Protein AF-A0A4D4KKU4-F1 (afdb_monomer_lite)

Radius of gyration: 28.0 Å; chains: 1; bounding box: 38×42×88 Å

pLDDT: mean 82.18, std 15.83, range [41.84, 96.94]

Sequence (99 aa):
MTLLAWLEGGGAPEAAKALKVHPQTVRYRLRQIEKLFGPGLRDPRIRFELEMALRGRRLMAQMDRIRRHASRVGRRTRAGAPPGVRPLGIAREARVNGL

Organism: NCBI:txid68175

Secondary structure (DSSP, 8-state):
-HHHHHHHHSSHHHHHHHHTS-HHHHHHHHHHHHHHHGGGGG-HHHHHHHHHHHHHHHHHHHHHHHHHHHHHHHHHHHHTS-TT-PPPP----------

Foldseek 3Di:
DLLLQQLVQVHLVRSCVVVVHDSVVSVVVVVVVCVVCPCLCVPPVSSVVVNVVVVVVVVVVVVVVVVVVVVVVVVVVVVPPPPDCDPPDPDDDDPDDDD

Structure (mmCIF, N/CA/C/O backbone):
data_AF-A0A4D4KKU4-F1
#
_entry.id   AF-A0A4D4KKU4-F1
#
loop_
_atom_site.group_PDB
_atom_site.id
_atom_site.type_symbol
_atom_site.label_atom_id
_atom_site.label_alt_id
_atom_site.label_comp_id
_atom_site.label_asym_id
_atom_site.label_entity_id
_atom_site.label_seq_id
_atom_site.pdbx_PDB_ins_code
_atom_site.Cartn_x
_atom_site.Cartn_y
_atom_site.Cartn_z
_atom_site.occupancy
_atom_site.B_iso_or_equiv
_atom_site.auth_seq_id
_atom_site.auth_comp_id
_atom_site.auth_asym_id
_atom_site.auth_atom_id
_atom_site.pdbx_PDB_model_num
ATOM 1 N N . MET A 1 1 ? -0.184 5.029 -3.667 1.00 80.06 1 MET A N 1
ATOM 2 C CA . MET A 1 1 ? -1.189 4.546 -2.689 1.00 80.06 1 MET A CA 1
ATOM 3 C C . MET A 1 1 ? -0.459 3.959 -1.492 1.00 80.06 1 MET A C 1
ATOM 5 O O . MET A 1 1 ? 0.631 3.441 -1.694 1.00 80.06 1 MET A O 1
ATOM 9 N N . THR A 1 2 ? -1.021 4.041 -0.279 1.00 87.88 2 THR A N 1
ATOM 10 C CA . THR A 1 2 ? -0.316 3.621 0.949 1.00 87.88 2 THR A CA 1
ATOM 11 C C . THR A 1 2 ? 0.080 2.144 0.952 1.00 87.88 2 THR A C 1
ATOM 13 O O . THR A 1 2 ? 1.208 1.841 1.316 1.00 87.88 2 THR A O 1
ATOM 16 N N . LEU A 1 3 ? -0.798 1.251 0.481 1.00 89.19 3 LEU A N 1
ATOM 17 C CA . LEU A 1 3 ? -0.511 -0.185 0.414 1.00 89.19 3 LEU A CA 1
ATOM 18 C C . LEU A 1 3 ? 0.656 -0.507 -0.529 1.00 89.19 3 LEU A C 1
ATOM 20 O O . LEU A 1 3 ? 1.592 -1.178 -0.123 1.00 89.19 3 LEU A O 1
ATOM 24 N N . LEU A 1 4 ? 0.636 0.032 -1.753 1.00 90.75 4 LEU A N 1
ATOM 25 C CA . LEU A 1 4 ? 1.716 -0.186 -2.722 1.00 90.75 4 LEU A CA 1
ATOM 26 C C . LEU A 1 4 ? 3.067 0.309 -2.184 1.00 90.75 4 LEU A C 1
ATOM 28 O O . LEU A 1 4 ? 4.042 -0.420 -2.246 1.00 90.75 4 LEU A O 1
ATOM 32 N N . ALA A 1 5 ? 3.108 1.502 -1.582 1.00 90.75 5 ALA A N 1
ATOM 33 C CA . ALA A 1 5 ? 4.347 2.043 -1.016 1.00 90.75 5 ALA A CA 1
ATOM 34 C C . ALA A 1 5 ? 4.902 1.190 0.142 1.00 90.75 5 ALA A C 1
ATOM 36 O O . ALA A 1 5 ? 6.108 1.142 0.350 1.00 90.75 5 ALA A O 1
ATOM 37 N N . TRP A 1 6 ? 4.031 0.522 0.900 1.00 91.81 6 TRP A N 1
ATOM 38 C CA . TRP A 1 6 ? 4.436 -0.412 1.951 1.00 91.81 6 TRP A CA 1
ATOM 39 C C . TRP A 1 6 ? 4.908 -1.759 1.403 1.00 91.81 6 TRP A C 1
ATOM 41 O O . TRP A 1 6 ? 5.879 -2.306 1.922 1.00 91.81 6 TRP A O 1
ATOM 51 N N . LEU A 1 7 ? 4.264 -2.266 0.348 1.00 89.50 7 LEU A N 1
ATOM 52 C CA . LEU A 1 7 ? 4.704 -3.476 -0.349 1.00 89.50 7 LEU A CA 1
ATOM 53 C C . LEU A 1 7 ? 6.081 -3.268 -1.002 1.00 89.50 7 LEU A C 1
ATOM 55 O O . LEU A 1 7 ? 6.932 -4.138 -0.891 1.00 89.50 7 LEU A O 1
ATOM 59 N N . GLU A 1 8 ? 6.328 -2.085 -1.575 1.00 87.44 8 GLU A N 1
ATOM 60 C CA . GLU A 1 8 ? 7.598 -1.728 -2.226 1.00 87.44 8 GLU A CA 1
ATOM 61 C C . GLU A 1 8 ? 8.724 -1.379 -1.235 1.00 87.44 8 GLU A C 1
ATOM 63 O O . GLU A 1 8 ? 9.896 -1.576 -1.542 1.00 87.44 8 GLU A O 1
ATOM 68 N N . GLY A 1 9 ? 8.387 -0.813 -0.071 1.00 75.62 9 GLY A N 1
ATOM 69 C CA . GLY A 1 9 ? 9.352 -0.152 0.814 1.00 75.62 9 GLY A CA 1
ATOM 70 C C . GLY A 1 9 ? 9.916 -0.998 1.956 1.00 75.62 9 GLY A C 1
ATOM 71 O O . GLY A 1 9 ? 10.771 -0.511 2.679 1.00 75.62 9 GLY A O 1
ATOM 72 N N . GLY A 1 10 ? 9.450 -2.227 2.180 1.00 76.00 10 GLY A N 1
ATOM 73 C CA . GLY A 1 10 ? 9.952 -3.065 3.283 1.00 76.00 10 GLY A CA 1
ATOM 74 C C . GLY A 1 10 ? 9.424 -2.696 4.679 1.00 76.00 10 GLY A C 1
ATOM 75 O O . GLY A 1 10 ? 9.788 -3.340 5.661 1.00 76.00 10 GLY A O 1
ATOM 76 N N . GLY A 1 11 ? 8.517 -1.720 4.797 1.00 86.38 11 GLY A N 1
ATOM 77 C CA . GLY A 1 11 ? 7.977 -1.328 6.095 1.00 86.38 11 GLY A CA 1
ATOM 78 C C . GLY A 1 11 ? 7.163 -0.038 6.104 1.00 86.38 11 GLY A C 1
ATOM 79 O O . GLY A 1 11 ? 7.027 0.688 5.117 1.00 86.38 11 GLY A O 1
ATOM 80 N N . ALA A 1 12 ? 6.542 0.236 7.256 1.00 89.81 12 ALA A N 1
ATOM 81 C CA . ALA A 1 12 ? 5.781 1.465 7.473 1.00 89.81 12 ALA A CA 1
ATOM 82 C C . ALA A 1 12 ? 6.650 2.746 7.457 1.00 89.81 12 ALA A C 1
ATOM 84 O O . ALA A 1 12 ? 6.162 3.751 6.936 1.00 89.81 12 ALA A O 1
ATOM 85 N N . PRO A 1 13 ? 7.891 2.766 7.992 1.00 92.81 13 PRO A N 1
ATOM 86 C CA . PRO A 1 13 ? 8.772 3.937 7.907 1.00 92.81 13 PRO A CA 1
ATOM 87 C C . PRO A 1 13 ? 9.136 4.327 6.468 1.00 92.81 13 PRO A C 1
ATOM 89 O O . PRO A 1 13 ? 9.101 5.505 6.112 1.00 92.81 13 PRO A O 1
ATOM 92 N N . GLU A 1 14 ? 9.437 3.355 5.620 1.00 93.62 14 GLU A N 1
ATOM 93 C CA . GLU A 1 14 ? 9.858 3.560 4.234 1.00 93.62 14 GLU A CA 1
ATOM 94 C C . GLU A 1 14 ? 8.679 4.020 3.381 1.00 93.62 14 GLU A C 1
ATOM 96 O O . GLU A 1 14 ? 8.779 5.004 2.643 1.00 93.62 14 GLU A O 1
ATOM 101 N N . ALA A 1 15 ? 7.512 3.405 3.582 1.00 93.81 15 ALA A N 1
ATOM 102 C CA . ALA A 1 15 ? 6.268 3.882 2.998 1.00 93.81 15 ALA A CA 1
ATOM 103 C C . ALA A 1 15 ? 5.938 5.316 3.440 1.00 93.81 15 ALA A C 1
ATOM 105 O O . ALA A 1 15 ? 5.462 6.114 2.637 1.00 93.81 15 ALA A O 1
ATOM 106 N N . ALA A 1 16 ? 6.196 5.673 4.699 1.00 94.88 16 ALA A N 1
ATOM 107 C CA . ALA A 1 16 ? 5.953 7.020 5.210 1.00 94.88 16 ALA A CA 1
ATOM 108 C C . ALA A 1 16 ? 6.842 8.061 4.519 1.00 94.88 16 ALA A C 1
ATOM 110 O O . ALA A 1 16 ? 6.333 9.098 4.088 1.00 94.88 16 ALA A O 1
ATOM 111 N N . LYS A 1 17 ? 8.131 7.743 4.322 1.00 94.12 17 LYS A N 1
ATOM 112 C CA . LYS A 1 17 ? 9.065 8.561 3.532 1.00 94.12 17 LYS A CA 1
ATOM 113 C C . LYS A 1 17 ? 8.575 8.723 2.091 1.00 94.12 17 LYS A C 1
ATOM 115 O O . LYS A 1 17 ? 8.446 9.850 1.618 1.00 94.12 17 LYS A O 1
ATOM 120 N N . ALA A 1 18 ? 8.220 7.622 1.424 1.00 93.00 18 ALA A N 1
ATOM 121 C CA . ALA A 1 18 ? 7.737 7.640 0.041 1.00 93.00 18 ALA A CA 1
ATOM 122 C C . ALA A 1 18 ? 6.441 8.455 -0.134 1.00 93.00 18 ALA A C 1
ATOM 124 O O . ALA A 1 18 ? 6.232 9.104 -1.158 1.00 93.00 18 ALA A O 1
ATOM 125 N N . LEU A 1 19 ? 5.565 8.435 0.872 1.00 93.19 19 LEU A N 1
ATOM 126 C CA . LEU A 1 19 ? 4.275 9.126 0.853 1.00 93.19 19 LEU A CA 1
ATOM 127 C C . LEU A 1 19 ? 4.324 10.542 1.441 1.00 93.19 19 LEU A C 1
ATOM 129 O O . LEU A 1 19 ? 3.309 11.232 1.371 1.00 93.19 19 LEU A O 1
ATOM 133 N N . LYS A 1 20 ? 5.455 10.968 2.020 1.00 95.25 20 LYS A N 1
ATOM 134 C CA . LYS A 1 20 ? 5.613 12.241 2.745 1.00 95.25 20 LYS A CA 1
ATOM 135 C C . LYS A 1 20 ? 4.552 12.437 3.840 1.00 95.25 20 LYS A C 1
ATOM 137 O O . LYS A 1 20 ? 3.922 13.486 3.937 1.00 95.25 20 LYS A O 1
ATOM 142 N N . VAL A 1 21 ? 4.332 11.408 4.659 1.00 96.56 21 VAL A N 1
ATOM 143 C CA . VAL A 1 21 ? 3.406 11.446 5.807 1.00 96.56 21 VAL A CA 1
ATOM 144 C C . VAL A 1 21 ? 4.087 10.930 7.069 1.00 96.56 21 VAL A C 1
ATOM 146 O O . VAL A 1 21 ? 5.110 10.256 6.999 1.00 96.56 21 VAL A O 1
ATOM 149 N N . HIS A 1 22 ? 3.495 11.186 8.236 1.00 95.50 22 HIS A N 1
ATOM 150 C CA . HIS A 1 22 ? 3.993 10.624 9.489 1.00 95.50 22 HIS A CA 1
ATOM 151 C C . HIS A 1 22 ? 3.865 9.079 9.511 1.00 95.50 22 HIS A C 1
ATOM 153 O O . HIS A 1 22 ? 2.822 8.553 9.098 1.00 95.50 22 HIS A O 1
ATOM 159 N N . PRO A 1 23 ? 4.847 8.320 10.048 1.00 94.81 23 PRO A N 1
ATOM 160 C CA . PRO A 1 23 ? 4.787 6.854 10.116 1.00 94.81 23 PRO A CA 1
ATOM 161 C C . PRO A 1 23 ? 3.542 6.299 10.815 1.00 94.81 23 PRO A C 1
ATOM 163 O O . PRO A 1 23 ? 3.016 5.257 10.421 1.00 94.81 23 PRO A O 1
ATOM 166 N N . GLN A 1 24 ? 3.016 7.012 11.814 1.00 95.88 24 GLN A N 1
ATOM 167 C CA . GLN A 1 24 ? 1.786 6.609 12.505 1.00 95.88 24 GLN A CA 1
ATOM 168 C C . GLN A 1 24 ? 0.563 6.619 11.581 1.00 95.88 24 GLN A C 1
ATOM 170 O O . GLN A 1 24 ? -0.294 5.744 11.694 1.00 95.88 24 GLN A O 1
ATOM 175 N N . THR A 1 25 ? 0.506 7.547 10.623 1.00 96.19 25 THR A N 1
ATOM 176 C CA . THR A 1 25 ? -0.560 7.602 9.615 1.00 96.19 25 THR A CA 1
ATOM 177 C C . THR A 1 25 ? -0.506 6.382 8.700 1.00 96.19 25 THR A C 1
ATOM 179 O O . THR A 1 25 ? -1.547 5.818 8.364 1.00 96.19 25 THR A O 1
ATOM 182 N N . VAL A 1 26 ? 0.697 5.923 8.334 1.00 94.94 26 VAL A N 1
ATOM 183 C CA . VAL A 1 26 ? 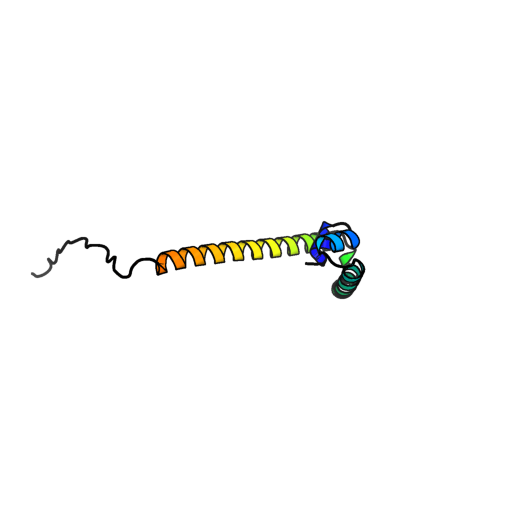0.868 4.680 7.566 1.00 94.94 26 VAL A CA 1
ATOM 184 C C . VAL A 1 26 ? 0.416 3.477 8.382 1.00 94.94 26 VAL A C 1
ATOM 186 O O . VAL A 1 26 ? -0.406 2.709 7.894 1.00 94.94 26 VAL A O 1
ATOM 189 N N . ARG A 1 27 ? 0.870 3.340 9.636 1.00 93.75 27 ARG A N 1
ATOM 190 C CA . ARG A 1 27 ? 0.446 2.239 10.523 1.00 93.75 27 ARG A CA 1
ATOM 191 C C . ARG A 1 27 ? -1.066 2.216 10.722 1.00 93.75 27 ARG A C 1
ATOM 193 O O . ARG A 1 27 ? -1.669 1.151 10.675 1.00 93.75 27 ARG A O 1
ATOM 200 N N . TYR A 1 28 ? -1.686 3.380 10.911 1.00 94.88 28 TYR A N 1
ATOM 201 C CA . TYR A 1 28 ? -3.137 3.490 11.021 1.00 94.88 28 TYR A CA 1
ATOM 202 C C . TYR A 1 28 ? -3.839 2.983 9.759 1.00 94.88 28 TYR A C 1
ATOM 204 O O . TYR A 1 28 ? -4.721 2.134 9.855 1.00 94.88 28 TYR A O 1
ATOM 212 N N . ARG A 1 29 ? -3.416 3.450 8.578 1.00 94.06 29 ARG A N 1
ATOM 213 C CA . ARG A 1 29 ? -3.981 3.001 7.298 1.00 94.06 29 ARG A CA 1
ATOM 214 C C . ARG A 1 29 ? -3.766 1.503 7.077 1.00 94.06 29 ARG A C 1
ATOM 216 O O . ARG A 1 29 ? -4.70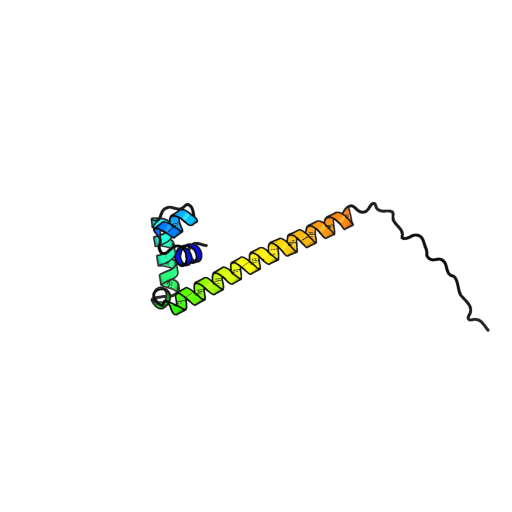0 0.837 6.653 1.00 94.06 29 ARG A O 1
ATOM 223 N N . LEU A 1 30 ? -2.590 0.969 7.409 1.00 90.88 30 LEU A N 1
ATOM 224 C CA . LEU A 1 30 ? -2.302 -0.464 7.307 1.00 90.88 30 LEU A CA 1
ATOM 225 C C . LEU A 1 30 ? -3.198 -1.292 8.221 1.00 90.88 30 LEU A C 1
ATOM 227 O O . LEU A 1 30 ? -3.764 -2.260 7.741 1.00 90.88 30 LEU A O 1
ATOM 231 N N . ARG A 1 31 ? -3.442 -0.869 9.468 1.00 90.75 31 ARG A N 1
ATOM 232 C CA . ARG A 1 31 ? -4.410 -1.551 10.345 1.00 90.75 31 ARG A CA 1
ATOM 233 C C . ARG A 1 31 ? -5.820 -1.584 9.756 1.00 90.75 31 ARG A C 1
ATOM 235 O O . ARG A 1 31 ? -6.527 -2.566 9.936 1.00 90.75 31 ARG A O 1
ATOM 242 N N . GLN A 1 32 ? -6.257 -0.528 9.063 1.00 91.94 32 GLN A N 1
ATOM 243 C CA . GLN A 1 32 ? -7.564 -0.549 8.387 1.00 91.94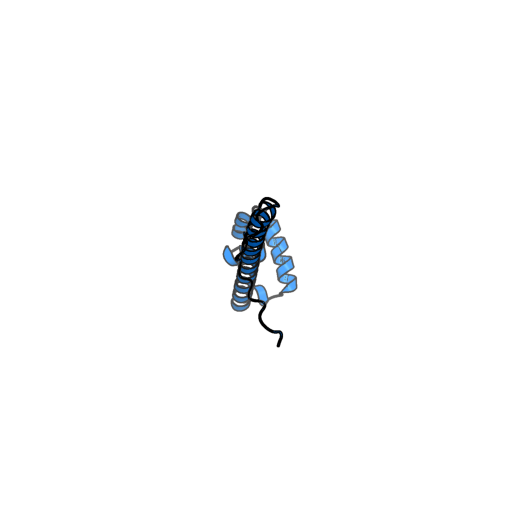 32 GLN A CA 1
ATOM 244 C C . GLN A 1 32 ? -7.573 -1.519 7.202 1.00 91.94 32 GLN A C 1
ATOM 246 O O . GLN A 1 32 ? -8.556 -2.216 6.992 1.00 91.94 32 GLN A O 1
ATOM 251 N N . ILE A 1 33 ? -6.472 -1.601 6.454 1.00 89.94 33 ILE A N 1
ATOM 252 C CA . ILE A 1 33 ? -6.319 -2.562 5.358 1.00 89.94 33 ILE A CA 1
ATOM 253 C C . ILE A 1 33 ? -6.269 -3.997 5.924 1.00 89.94 33 ILE A C 1
ATOM 255 O O . ILE A 1 33 ? -6.946 -4.876 5.408 1.00 89.94 33 ILE A O 1
ATOM 259 N N . GLU A 1 34 ? -5.569 -4.233 7.034 1.00 88.75 34 GLU A N 1
ATOM 260 C CA . GLU A 1 34 ? -5.534 -5.522 7.744 1.00 88.75 34 GLU A CA 1
ATOM 261 C C . GLU A 1 34 ? -6.912 -5.999 8.189 1.00 88.75 34 GLU A C 1
ATOM 263 O O . GLU A 1 34 ? -7.195 -7.187 8.108 1.00 88.75 34 GLU A O 1
ATOM 268 N N . LYS A 1 35 ? -7.813 -5.096 8.577 1.00 90.50 35 LYS A N 1
ATOM 269 C CA . LYS A 1 35 ? -9.203 -5.471 8.871 1.00 90.50 35 LYS A CA 1
ATOM 270 C C . LYS A 1 35 ? -9.966 -5.980 7.644 1.00 90.50 35 LYS A C 1
ATOM 272 O O . LYS A 1 35 ? -10.882 -6.773 7.809 1.00 90.50 35 LYS A O 1
ATOM 277 N N . LEU A 1 36 ? -9.607 -5.531 6.439 1.00 89.19 36 LEU A N 1
ATOM 278 C CA . LEU A 1 36 ? -10.278 -5.921 5.192 1.00 89.19 36 LEU A CA 1
ATOM 279 C C . LEU A 1 36 ? -9.762 -7.253 4.637 1.00 89.19 36 LEU A C 1
ATOM 281 O O . LEU A 1 36 ? -10.539 -8.027 4.094 1.00 89.19 36 LEU A O 1
ATOM 285 N N . PHE A 1 37 ? -8.460 -7.515 4.763 1.00 84.75 37 PHE A N 1
ATOM 286 C CA . PHE A 1 37 ? -7.823 -8.727 4.225 1.00 84.75 37 PHE A CA 1
ATOM 287 C C . PHE A 1 37 ? -7.515 -9.781 5.301 1.00 84.75 37 PHE A C 1
ATOM 289 O O . PHE A 1 37 ? -7.027 -10.869 4.991 1.00 84.75 37 PHE A O 1
ATOM 296 N N . GLY A 1 38 ? -7.767 -9.461 6.572 1.00 82.69 38 GLY A N 1
ATOM 297 C CA . GLY A 1 38 ? -7.496 -10.330 7.707 1.00 82.69 38 GLY A CA 1
ATOM 298 C C . GLY A 1 38 ? -6.027 -10.781 7.764 1.00 82.69 38 GLY A C 1
ATOM 299 O O . GLY A 1 38 ? -5.117 -10.004 7.450 1.00 82.69 38 GLY A O 1
ATOM 300 N N . PRO A 1 39 ? -5.757 -12.042 8.147 1.00 78.75 39 PRO A N 1
ATOM 301 C CA . PRO A 1 39 ? -4.395 -12.568 8.213 1.00 78.75 39 PRO A CA 1
ATOM 302 C C . PRO A 1 39 ? -3.707 -12.681 6.841 1.00 78.75 39 PRO A C 1
ATOM 304 O O . PRO A 1 39 ? -2.483 -12.797 6.800 1.00 78.75 39 PRO A O 1
ATOM 307 N N . GLY A 1 40 ? -4.443 -12.574 5.726 1.00 82.06 40 GLY A N 1
ATOM 308 C CA . GLY A 1 40 ? -3.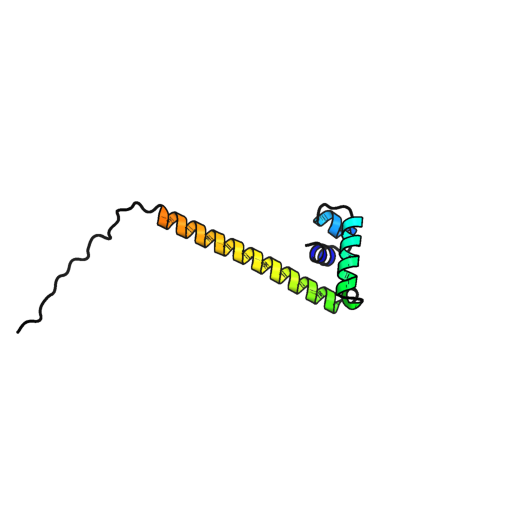906 -12.705 4.367 1.00 82.06 40 GLY A CA 1
ATOM 309 C C . GLY A 1 40 ? -2.805 -11.695 4.023 1.00 82.06 40 GLY A C 1
ATOM 310 O O . GLY A 1 40 ? -1.911 -12.007 3.252 1.00 82.06 40 GLY A O 1
ATOM 311 N N . LEU A 1 41 ? -2.762 -10.517 4.656 1.00 85.44 41 LEU A N 1
ATOM 312 C CA . LEU A 1 41 ? -1.657 -9.556 4.463 1.00 85.44 41 LEU A CA 1
ATOM 313 C C . LEU A 1 41 ? -0.304 -10.018 5.010 1.00 85.44 41 LEU A C 1
ATOM 315 O O . LEU A 1 41 ? 0.720 -9.400 4.705 1.00 85.44 41 LEU A O 1
ATOM 319 N N . ARG A 1 42 ? -0.285 -11.072 5.830 1.00 83.12 42 ARG A N 1
ATOM 320 C CA . ARG A 1 42 ? 0.950 -11.713 6.295 1.00 83.12 42 ARG A CA 1
ATOM 321 C C . ARG A 1 42 ? 1.411 -12.813 5.343 1.00 83.12 42 ARG A C 1
ATOM 323 O O . ARG A 1 42 ? 2.582 -13.172 5.394 1.00 83.12 42 ARG A O 1
ATOM 330 N N . ASP A 1 43 ? 0.534 -13.301 4.466 1.00 89.62 43 ASP A N 1
ATOM 331 C CA . ASP A 1 43 ? 0.874 -14.314 3.473 1.00 89.62 43 ASP A CA 1
ATOM 332 C C . ASP A 1 43 ? 1.712 -13.685 2.340 1.00 89.62 43 ASP A C 1
ATOM 334 O O . ASP A 1 43 ? 1.250 -12.762 1.655 1.00 89.62 43 ASP A O 1
ATOM 338 N N . PRO A 1 44 ? 2.950 -14.157 2.104 1.00 89.12 44 PRO A N 1
ATOM 339 C CA . PRO A 1 44 ? 3.796 -13.641 1.034 1.00 89.12 44 PRO A CA 1
ATOM 340 C C . PRO A 1 44 ? 3.198 -13.814 -0.372 1.00 89.12 44 PRO A C 1
ATOM 342 O O . PRO A 1 44 ? 3.578 -13.068 -1.274 1.00 89.12 44 PRO A O 1
ATOM 345 N N . ARG A 1 45 ? 2.298 -14.778 -0.602 1.00 92.12 45 ARG A N 1
ATOM 346 C CA . ARG A 1 45 ? 1.626 -14.988 -1.901 1.00 92.12 45 ARG A CA 1
ATOM 347 C C . ARG A 1 45 ? 0.599 -13.890 -2.137 1.00 92.12 45 ARG A C 1
ATOM 349 O O . ARG A 1 45 ? 0.702 -13.168 -3.123 1.00 92.12 45 ARG A O 1
ATOM 356 N N . ILE A 1 46 ? -0.282 -13.662 -1.166 1.00 90.50 46 ILE A N 1
ATOM 357 C CA . ILE A 1 46 ? -1.277 -12.582 -1.216 1.00 90.50 46 ILE A CA 1
ATOM 358 C C . ILE A 1 46 ? -0.604 -11.211 -1.348 1.00 90.50 46 ILE A C 1
ATOM 360 O O . ILE A 1 46 ? -1.037 -10.373 -2.137 1.00 90.50 46 ILE A O 1
ATOM 364 N N . ARG A 1 47 ? 0.492 -10.965 -0.618 1.00 90.50 47 ARG A N 1
ATOM 365 C CA . ARG A 1 47 ? 1.254 -9.710 -0.747 1.00 90.50 47 ARG A CA 1
ATOM 366 C C . ARG A 1 47 ? 1.773 -9.491 -2.166 1.00 90.50 47 ARG A C 1
ATOM 368 O O . ARG A 1 47 ? 1.657 -8.378 -2.675 1.00 90.50 47 ARG A O 1
ATOM 375 N N . PHE A 1 48 ? 2.313 -10.537 -2.788 1.00 91.50 48 PHE A N 1
ATOM 376 C CA . PHE A 1 48 ? 2.808 -10.478 -4.159 1.00 91.50 48 PHE A CA 1
ATOM 377 C C . PHE A 1 48 ? 1.676 -10.208 -5.162 1.00 91.50 48 PHE A C 1
ATOM 379 O O . PHE A 1 48 ? 1.792 -9.313 -6.000 1.00 91.50 48 PHE A O 1
ATOM 386 N N . GLU A 1 49 ? 0.552 -10.916 -5.039 1.00 93.88 49 GLU A N 1
ATOM 387 C CA . GLU A 1 49 ? -0.626 -10.709 -5.891 1.00 93.88 49 GLU A CA 1
ATOM 388 C C . GLU A 1 49 ? -1.165 -9.276 -5.783 1.00 93.88 49 GLU A C 1
ATOM 390 O O . GLU A 1 49 ? -1.424 -8.621 -6.798 1.00 93.88 49 GLU A O 1
ATOM 395 N N . LEU A 1 50 ? -1.263 -8.747 -4.560 1.00 92.44 50 LEU A N 1
ATOM 396 C CA . LEU A 1 50 ? -1.681 -7.367 -4.309 1.00 92.44 50 LEU A CA 1
ATOM 397 C C . LEU A 1 50 ? -0.706 -6.354 -4.915 1.00 92.44 50 LEU A C 1
ATOM 399 O O . LEU A 1 50 ? -1.140 -5.364 -5.511 1.00 92.44 50 LEU A O 1
ATOM 403 N N . GLU A 1 51 ? 0.601 -6.579 -4.783 1.00 93.25 51 GLU A N 1
ATOM 404 C CA . GLU A 1 51 ? 1.618 -5.704 -5.367 1.00 93.25 51 GLU A CA 1
ATOM 405 C C . GLU A 1 51 ? 1.490 -5.659 -6.894 1.00 93.25 51 GLU A C 1
ATOM 407 O O . GLU A 1 51 ? 1.421 -4.575 -7.484 1.00 93.25 51 GLU A O 1
ATOM 412 N N . MET A 1 52 ? 1.370 -6.827 -7.527 1.00 95.69 52 MET A N 1
ATOM 413 C CA . MET A 1 52 ? 1.205 -6.966 -8.972 1.00 95.69 52 MET A CA 1
ATOM 414 C C . MET A 1 52 ? -0.080 -6.286 -9.468 1.00 95.69 52 MET A C 1
ATOM 416 O O . MET A 1 52 ? -0.029 -5.486 -10.408 1.00 95.69 52 MET A O 1
ATOM 420 N N . ALA A 1 53 ? -1.214 -6.510 -8.798 1.00 95.56 53 ALA A N 1
ATOM 421 C CA . ALA A 1 53 ? -2.487 -5.876 -9.144 1.00 95.56 53 ALA A CA 1
ATOM 422 C C . ALA A 1 53 ? -2.419 -4.341 -9.037 1.00 95.56 53 ALA A C 1
ATOM 424 O O . ALA A 1 53 ? -2.897 -3.613 -9.916 1.00 95.56 53 ALA A O 1
ATOM 425 N N . LEU A 1 54 ? -1.785 -3.818 -7.982 1.00 94.94 54 LEU A N 1
ATOM 426 C CA . LEU A 1 54 ? -1.636 -2.376 -7.772 1.00 94.94 54 LEU A CA 1
ATOM 427 C C . LEU A 1 54 ? -0.688 -1.732 -8.791 1.00 94.94 54 LEU A C 1
ATOM 429 O O . LEU A 1 54 ? -0.972 -0.625 -9.268 1.00 94.94 54 LEU A O 1
ATOM 433 N N . ARG A 1 55 ? 0.405 -2.411 -9.158 1.00 95.44 55 ARG A N 1
ATOM 434 C CA . ARG A 1 55 ? 1.313 -1.966 -10.227 1.00 95.44 55 ARG A CA 1
ATOM 435 C C . ARG A 1 55 ? 0.618 -1.954 -11.583 1.00 95.44 55 ARG A C 1
ATOM 437 O O . ARG A 1 55 ? 0.672 -0.932 -12.269 1.00 95.44 55 ARG A O 1
ATOM 444 N N . GLY A 1 56 ? -0.113 -3.016 -11.922 1.00 96.94 56 GLY A N 1
ATOM 445 C CA . GLY A 1 56 ? -0.913 -3.089 -13.146 1.00 96.94 56 GLY A CA 1
ATOM 446 C C . GLY A 1 56 ? -1.927 -1.946 -13.231 1.00 96.94 56 GLY A C 1
ATOM 447 O O . GLY A 1 56 ? -1.966 -1.211 -14.219 1.00 96.94 56 GLY A O 1
ATOM 448 N N . ARG A 1 57 ? -2.678 -1.697 -12.150 1.00 96.06 57 ARG A N 1
ATOM 449 C CA . ARG A 1 57 ? -3.626 -0.572 -12.078 1.00 96.06 57 ARG A CA 1
ATOM 450 C C . ARG A 1 57 ? -2.951 0.787 -12.272 1.00 96.06 57 ARG A C 1
ATOM 452 O O . ARG A 1 57 ? -3.515 1.662 -12.932 1.00 96.06 57 ARG A O 1
ATOM 459 N N . ARG A 1 58 ? -1.755 0.988 -11.708 1.00 94.19 58 ARG A N 1
ATOM 460 C CA . ARG A 1 58 ? -0.982 2.226 -11.891 1.00 94.19 58 ARG A CA 1
ATOM 461 C C . ARG A 1 58 ? -0.551 2.404 -13.346 1.00 94.19 58 ARG A C 1
ATOM 463 O O . ARG A 1 58 ? -0.723 3.503 -13.873 1.00 94.19 58 ARG A O 1
ATOM 470 N N . LEU A 1 59 ? -0.049 1.343 -13.976 1.00 96.25 59 LEU A N 1
ATOM 471 C CA . LEU A 1 59 ? 0.389 1.358 -15.370 1.00 96.25 59 LEU A CA 1
ATOM 472 C C . LEU A 1 59 ? -0.776 1.670 -16.317 1.00 96.25 59 LEU A C 1
ATOM 474 O O . LEU A 1 59 ? -0.669 2.581 -17.137 1.00 96.25 59 LEU A O 1
ATOM 478 N N . MET A 1 60 ? -1.924 1.011 -16.135 1.00 96.38 60 MET A N 1
ATOM 479 C CA . MET A 1 60 ? -3.138 1.294 -16.913 1.00 96.38 60 MET A CA 1
ATOM 480 C C . MET A 1 60 ? -3.560 2.766 -16.781 1.00 96.38 60 MET A C 1
ATOM 482 O O . MET A 1 60 ? -3.747 3.460 -17.779 1.00 96.38 60 MET A O 1
ATOM 486 N N . ALA A 1 61 ? -3.584 3.305 -15.557 1.00 94.31 61 ALA A N 1
ATOM 487 C CA . ALA A 1 61 ? -3.921 4.711 -15.323 1.00 94.31 61 ALA A CA 1
ATOM 488 C C . ALA A 1 61 ? -2.903 5.709 -15.921 1.00 94.31 61 ALA A C 1
ATOM 490 O O . ALA A 1 61 ? -3.246 6.873 -16.173 1.00 94.31 61 ALA A O 1
ATOM 491 N N . GLN A 1 62 ? -1.644 5.299 -16.109 1.00 94.88 62 GLN A N 1
ATOM 492 C CA . GLN A 1 62 ? -0.627 6.083 -16.817 1.00 94.88 62 GLN A CA 1
ATOM 493 C C . GLN A 1 62 ? -0.860 6.038 -18.331 1.00 94.88 62 GLN A C 1
ATOM 495 O O . GLN A 1 62 ? -0.900 7.093 -18.966 1.00 94.88 62 GLN A O 1
ATOM 500 N N . MET A 1 63 ? -1.101 4.853 -18.894 1.00 95.81 63 MET A N 1
ATOM 501 C CA . MET A 1 63 ? -1.413 4.675 -20.317 1.00 95.81 63 MET A CA 1
ATOM 502 C C . MET A 1 63 ? -2.655 5.471 -20.728 1.00 95.81 63 MET A C 1
ATOM 504 O O . MET A 1 63 ? -2.634 6.169 -21.741 1.00 95.81 63 MET A O 1
ATOM 508 N N . ASP A 1 64 ? -3.704 5.470 -19.908 1.00 95.44 64 ASP A N 1
ATOM 509 C CA . ASP A 1 64 ? -4.920 6.248 -20.168 1.00 95.44 64 ASP A CA 1
ATOM 510 C C . ASP A 1 64 ? -4.680 7.759 -20.143 1.00 95.44 64 ASP A C 1
ATOM 512 O O . ASP A 1 64 ? -5.358 8.522 -20.835 1.00 95.44 64 ASP A O 1
ATOM 516 N N . ARG A 1 65 ? -3.720 8.238 -19.344 1.00 93.75 65 ARG A N 1
ATOM 517 C CA . ARG A 1 65 ? -3.312 9.649 -19.381 1.00 93.75 65 ARG A CA 1
ATOM 518 C C . ARG A 1 65 ? -2.581 9.982 -20.675 1.00 93.75 65 ARG A C 1
ATOM 520 O O . ARG A 1 65 ? -2.907 10.999 -21.283 1.00 93.75 65 ARG A O 1
ATOM 527 N N . ILE A 1 66 ? -1.662 9.121 -21.107 1.00 93.69 66 ILE A N 1
ATOM 528 C CA . ILE A 1 66 ? -0.913 9.292 -22.361 1.00 93.69 66 ILE A CA 1
ATOM 529 C C . ILE A 1 66 ? -1.878 9.309 -23.550 1.00 93.69 66 ILE A C 1
ATOM 531 O O . ILE A 1 66 ? -1.873 10.257 -24.334 1.00 93.69 66 ILE A O 1
ATOM 535 N N . ARG A 1 67 ? -2.777 8.321 -23.632 1.00 92.69 67 ARG A N 1
ATOM 536 C CA . ARG A 1 67 ? -3.808 8.233 -24.678 1.00 92.69 67 ARG A CA 1
ATOM 537 C C . ARG A 1 67 ? -4.677 9.488 -24.720 1.00 92.69 67 ARG A C 1
ATOM 539 O O . ARG A 1 67 ? -4.824 10.098 -25.776 1.00 92.69 67 ARG A O 1
ATOM 546 N N . ARG A 1 68 ? -5.185 9.940 -23.566 1.00 92.44 68 ARG A N 1
ATOM 547 C CA . ARG A 1 68 ? -5.982 11.178 -23.475 1.00 92.44 68 ARG A CA 1
ATOM 548 C C . ARG A 1 68 ? -5.201 12.422 -23.894 1.00 92.44 68 ARG A C 1
ATOM 550 O O . ARG A 1 68 ? -5.792 13.330 -24.477 1.00 92.44 68 ARG A O 1
ATOM 557 N N . HIS A 1 69 ? -3.906 12.487 -23.593 1.00 89.75 69 HIS A N 1
ATOM 558 C CA . HIS A 1 69 ? -3.060 13.597 -24.018 1.00 89.75 69 HIS A CA 1
ATOM 559 C C . HIS A 1 69 ? -2.885 13.606 -25.543 1.00 89.75 69 HIS A C 1
ATOM 561 O O . HIS A 1 69 ? -3.151 14.629 -26.172 1.00 89.75 69 HIS A O 1
ATOM 567 N N . ALA A 1 70 ? -2.571 12.458 -26.150 1.00 87.31 70 ALA A N 1
ATOM 568 C CA . ALA A 1 70 ? -2.453 12.321 -27.603 1.00 87.31 70 ALA A CA 1
ATOM 569 C C . ALA A 1 70 ? -3.760 12.685 -28.336 1.00 87.31 70 ALA A C 1
ATOM 571 O O . ALA A 1 70 ? -3.738 13.466 -29.289 1.00 87.31 70 ALA A O 1
ATOM 572 N N . SER A 1 71 ? -4.918 12.224 -27.847 1.00 86.50 71 SER A N 1
ATOM 573 C CA . SER A 1 71 ? -6.222 12.602 -28.413 1.00 86.50 71 SER A CA 1
ATOM 574 C C . SER A 1 71 ? -6.510 14.104 -28.316 1.00 86.50 71 SER A C 1
ATOM 576 O O . SER A 1 71 ? -7.129 14.676 -29.213 1.00 86.50 71 SER A O 1
ATOM 578 N N . ARG A 1 72 ? -6.068 14.767 -27.239 1.00 80.75 72 ARG A N 1
ATOM 579 C CA . ARG A 1 72 ? -6.222 16.221 -27.071 1.00 80.75 72 ARG A CA 1
ATOM 580 C C . ARG A 1 72 ? -5.335 17.008 -28.030 1.00 80.75 72 ARG A C 1
ATOM 582 O O . ARG A 1 72 ? -5.820 17.968 -28.623 1.00 80.75 72 ARG A O 1
ATOM 589 N N . VAL A 1 73 ? -4.079 16.594 -28.200 1.00 79.88 73 VAL A N 1
ATOM 590 C CA . VAL A 1 73 ? -3.141 17.221 -29.145 1.00 79.88 73 VAL A CA 1
ATOM 591 C C . VAL A 1 73 ? -3.679 17.108 -30.574 1.00 79.88 73 VAL A C 1
ATOM 593 O O . VAL A 1 73 ? -3.798 18.127 -31.248 1.00 79.88 73 VAL A O 1
ATOM 596 N N . GLY A 1 74 ? -4.130 15.916 -30.986 1.00 78.19 74 GLY A N 1
ATOM 597 C CA . GLY A 1 74 ? -4.725 15.696 -32.311 1.00 78.19 74 GLY A CA 1
ATOM 598 C C . GLY A 1 74 ? -6.031 16.467 -32.559 1.00 78.19 74 GLY A C 1
ATOM 599 O O . GLY A 1 74 ? -6.308 16.899 -33.677 1.00 78.19 74 GLY A O 1
ATOM 600 N N . ARG A 1 75 ? -6.848 16.690 -31.518 1.00 72.69 75 ARG A N 1
ATOM 601 C CA . ARG A 1 75 ? -8.054 17.527 -31.633 1.00 72.69 75 ARG A CA 1
ATOM 602 C C . ARG A 1 75 ? -7.705 19.009 -31.791 1.00 72.69 75 ARG A C 1
ATOM 604 O O . ARG A 1 75 ? -8.374 19.704 -32.548 1.00 72.69 75 ARG A O 1
ATOM 611 N N . ARG A 1 76 ? -6.667 19.493 -31.101 1.00 69.94 76 ARG A N 1
ATOM 612 C CA . ARG A 1 76 ? -6.235 20.899 -31.152 1.00 69.94 76 ARG A CA 1
ATOM 613 C C . ARG A 1 76 ? -5.618 21.258 -32.505 1.00 69.94 76 ARG A C 1
ATOM 615 O O . ARG A 1 76 ? -5.919 22.327 -33.020 1.00 69.94 76 ARG A O 1
ATOM 622 N N . THR A 1 77 ? -4.850 20.356 -33.117 1.00 71.06 77 THR A N 1
ATOM 623 C CA . THR A 1 77 ? -4.360 20.530 -34.496 1.00 71.06 77 THR A CA 1
ATOM 624 C C . THR A 1 77 ? -5.493 20.546 -35.524 1.00 71.06 77 THR A C 1
ATOM 626 O O . THR A 1 77 ? -5.450 21.361 -36.438 1.00 71.06 77 THR A O 1
ATOM 629 N N . ARG A 1 78 ? -6.550 19.734 -35.357 1.00 60.66 78 ARG A N 1
ATOM 630 C CA . ARG A 1 78 ? -7.755 19.815 -36.213 1.00 60.66 78 ARG A CA 1
ATOM 631 C C . ARG A 1 78 ? -8.565 21.097 -36.012 1.00 60.66 78 ARG A C 1
ATOM 633 O O . ARG A 1 78 ? -9.073 21.634 -36.983 1.00 60.66 78 ARG A O 1
ATOM 640 N N . ALA A 1 79 ? -8.694 21.573 -34.775 1.00 64.88 79 ALA A N 1
ATOM 641 C CA . ALA A 1 79 ? -9.435 22.798 -34.464 1.00 64.88 79 ALA A CA 1
ATOM 642 C C . ALA A 1 79 ? -8.678 24.083 -34.850 1.00 64.88 79 ALA A C 1
ATOM 644 O O . ALA A 1 79 ? -9.302 25.122 -35.022 1.00 64.88 79 ALA A O 1
ATOM 645 N N . GLY A 1 80 ? -7.347 24.015 -34.974 1.00 59.94 80 GLY A N 1
ATOM 646 C CA . GLY A 1 80 ? -6.498 25.106 -35.459 1.00 59.94 80 GLY A CA 1
ATOM 647 C C . GLY A 1 80 ? -6.287 25.119 -36.975 1.00 59.94 80 GLY A C 1
ATOM 648 O O . GLY A 1 80 ? -5.600 26.009 -37.469 1.00 59.94 80 GLY A O 1
ATOM 649 N N . ALA A 1 81 ? -6.849 24.157 -37.719 1.00 59.38 81 ALA A N 1
ATOM 650 C CA . ALA A 1 81 ? -6.880 24.240 -39.173 1.00 59.38 81 ALA A CA 1
ATOM 651 C C . ALA A 1 81 ? -7.784 25.424 -39.566 1.00 59.38 81 ALA A C 1
ATOM 653 O O . ALA A 1 81 ? -8.935 25.464 -39.119 1.00 59.38 81 ALA A O 1
ATOM 654 N N . PRO A 1 82 ? -7.295 26.401 -40.352 1.00 57.72 82 PRO A N 1
ATOM 655 C CA . PRO A 1 82 ? -8.097 27.558 -40.721 1.00 57.72 82 PRO A CA 1
ATOM 656 C C . PRO A 1 82 ? -9.370 27.091 -41.447 1.00 57.72 82 PRO A C 1
ATOM 658 O O . PRO A 1 82 ? -9.294 26.182 -42.284 1.00 57.72 82 PRO A O 1
ATOM 661 N N . PRO A 1 83 ? -10.545 27.675 -41.146 1.00 57.88 83 PRO A N 1
ATOM 662 C CA . PRO A 1 83 ? -11.780 27.336 -41.837 1.00 57.88 83 PRO A CA 1
ATOM 663 C C . PRO A 1 83 ? -11.652 27.821 -43.284 1.00 57.88 83 PRO A C 1
ATOM 665 O O . PRO A 1 83 ? -11.840 28.999 -43.566 1.00 57.88 83 PRO A O 1
ATOM 668 N N . GLY A 1 84 ? -11.252 26.943 -44.206 1.00 62.44 84 GLY A N 1
ATOM 669 C CA . GLY A 1 84 ? -11.096 27.355 -45.602 1.00 62.44 84 GLY A CA 1
ATOM 670 C C . GLY A 1 84 ? -10.305 26.446 -46.531 1.00 62.44 84 GLY A C 1
ATOM 671 O O . GLY A 1 84 ? -10.430 26.610 -47.742 1.00 62.44 84 GLY A O 1
ATOM 672 N N . VAL A 1 85 ? -9.548 25.459 -46.045 1.00 60.97 85 VAL A N 1
ATOM 673 C CA . VAL A 1 85 ? -8.856 24.537 -46.964 1.00 60.97 85 VAL A CA 1
ATOM 674 C C . VAL A 1 85 ? -9.839 23.469 -47.454 1.00 60.97 85 VAL A C 1
ATOM 676 O O . VAL A 1 85 ? -9.855 22.335 -46.979 1.00 60.97 85 VAL A O 1
ATOM 679 N N . ARG A 1 86 ? -10.703 23.848 -48.405 1.00 63.03 86 ARG A N 1
ATOM 680 C CA . ARG A 1 86 ? -11.347 22.885 -49.308 1.00 63.03 86 ARG A CA 1
ATOM 681 C C . ARG A 1 86 ? -10.209 22.212 -50.086 1.00 63.03 86 ARG A C 1
ATOM 683 O O . ARG A 1 86 ? -9.415 22.943 -50.679 1.00 63.03 86 ARG A O 1
ATOM 690 N N . PRO A 1 87 ? -10.088 20.872 -50.101 1.00 58.91 87 PRO A N 1
ATOM 691 C CA . PRO A 1 87 ? -9.153 20.229 -51.010 1.00 58.91 87 PRO A CA 1
ATOM 692 C C . PRO A 1 87 ? -9.544 20.648 -52.429 1.00 58.91 87 PRO A C 1
ATOM 694 O O . PRO A 1 87 ? -10.679 20.411 -52.851 1.00 58.91 87 PRO A O 1
ATOM 697 N N . LEU A 1 88 ? -8.643 21.359 -53.113 1.00 57.22 88 LEU A N 1
ATOM 698 C CA . LEU A 1 88 ? -8.847 21.792 -54.489 1.00 57.22 88 LEU A CA 1
ATOM 699 C C . LEU A 1 88 ? -9.107 20.550 -55.349 1.00 57.22 88 LEU A C 1
ATOM 701 O O . LEU A 1 88 ? -8.410 19.542 -55.229 1.00 57.22 88 LEU A O 1
ATOM 705 N N . GLY A 1 89 ? -10.167 20.636 -56.146 1.00 56.22 89 GLY A N 1
ATOM 706 C CA . GLY A 1 89 ? -10.778 19.521 -56.849 1.00 56.22 89 GLY A CA 1
ATOM 707 C C . GLY A 1 89 ? -9.824 18.704 -57.712 1.00 56.22 89 GLY A C 1
ATOM 708 O O . GLY A 1 89 ? -9.013 19.233 -58.468 1.00 56.22 89 GLY A O 1
ATOM 709 N N . ILE A 1 90 ? -10.040 17.392 -57.676 1.00 53.28 90 ILE A N 1
ATOM 710 C CA . ILE A 1 90 ? -9.772 16.537 -58.825 1.00 53.28 90 ILE A CA 1
ATOM 711 C C . ILE A 1 90 ? -11.005 16.654 -59.717 1.00 53.28 90 ILE A C 1
ATOM 713 O O . ILE A 1 90 ? -12.044 16.043 -59.468 1.00 53.28 90 ILE A O 1
ATOM 717 N N . ALA A 1 91 ? -10.905 17.521 -60.718 1.00 53.16 91 ALA A N 1
ATOM 718 C CA . ALA A 1 91 ? -11.800 17.493 -61.854 1.00 53.16 91 ALA A CA 1
ATOM 719 C C . ALA A 1 91 ? -11.633 16.148 -62.572 1.00 53.16 91 ALA A C 1
ATOM 721 O O . ALA A 1 91 ? -10.529 15.805 -62.994 1.00 53.16 91 ALA A O 1
ATOM 722 N N . ARG A 1 92 ? -12.732 15.414 -62.740 1.00 48.16 92 ARG A N 1
ATOM 723 C CA . ARG A 1 92 ? -13.056 14.765 -64.012 1.00 48.16 92 ARG A CA 1
ATOM 724 C C . ARG A 1 92 ? -14.533 14.407 -64.033 1.00 48.16 92 ARG A C 1
ATOM 726 O O . ARG A 1 92 ? -14.981 13.437 -63.429 1.00 48.16 92 ARG A O 1
ATOM 733 N N . GLU A 1 93 ? -15.271 15.242 -64.750 1.00 50.84 93 GLU A N 1
ATOM 734 C CA . GLU A 1 93 ? -16.466 14.821 -65.458 1.00 50.84 93 GLU A CA 1
ATOM 735 C C . GLU A 1 93 ? -16.148 13.582 -66.302 1.00 50.84 93 GLU A C 1
ATOM 737 O O . GLU A 1 93 ? -15.195 13.565 -67.077 1.00 50.84 93 GLU A O 1
ATOM 742 N N . ALA A 1 94 ? -16.986 12.564 -66.167 1.00 49.56 94 ALA A N 1
ATOM 743 C CA . ALA A 1 94 ? -17.333 11.663 -67.253 1.00 49.56 94 ALA A CA 1
ATOM 744 C C . ALA A 1 94 ? -18.774 11.219 -67.003 1.00 49.56 94 ALA A C 1
ATOM 746 O O . ALA A 1 94 ? -19.053 10.139 -66.488 1.00 49.56 94 ALA A O 1
ATOM 747 N N . ARG A 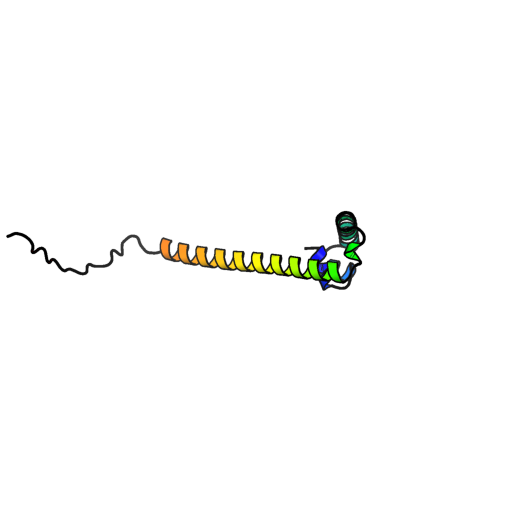1 95 ? -19.706 12.124 -67.311 1.00 50.75 95 ARG A N 1
ATOM 748 C CA . ARG A 1 95 ? -21.105 11.770 -67.510 1.00 50.75 95 ARG A CA 1
ATOM 749 C C . ARG A 1 95 ? -21.201 11.255 -68.948 1.00 50.75 95 ARG A C 1
ATOM 751 O O . ARG A 1 95 ? -21.269 12.057 -69.869 1.00 50.75 95 ARG A O 1
ATOM 758 N N . VAL A 1 96 ? -21.171 9.939 -69.141 1.00 52.38 96 VAL A N 1
ATOM 759 C CA . VAL A 1 96 ? -21.652 9.308 -70.379 1.00 52.38 96 VAL A CA 1
ATOM 760 C C . VAL A 1 96 ? -22.446 8.070 -69.983 1.00 52.38 96 VAL A C 1
ATOM 762 O O . VAL A 1 96 ? -21.886 7.020 -69.698 1.00 52.38 96 VAL A O 1
ATOM 765 N N . ASN A 1 97 ? -23.759 8.239 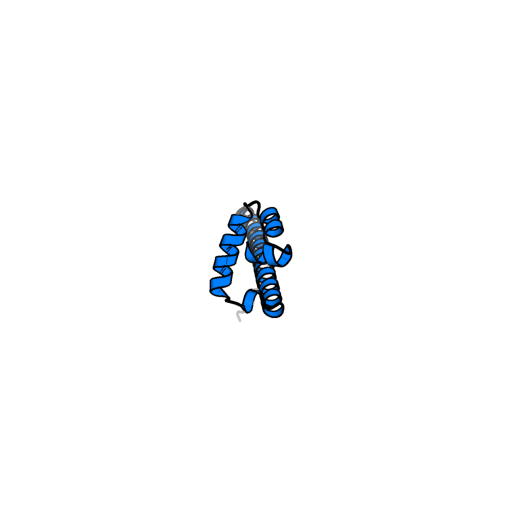-69.883 1.00 41.84 97 ASN A N 1
ATOM 766 C CA . ASN A 1 97 ? -24.725 7.168 -70.086 1.00 41.84 97 ASN A CA 1
ATOM 767 C C . ASN A 1 97 ? -26.058 7.822 -70.437 1.00 41.84 97 ASN A C 1
ATOM 769 O O . ASN A 1 97 ? -26.671 8.494 -69.606 1.00 41.84 97 ASN A O 1
ATOM 773 N N . GLY A 1 98 ? -26.436 7.681 -71.701 1.00 48.62 98 GLY A N 1
ATOM 774 C CA . GLY A 1 98 ? -27.625 8.287 -72.277 1.00 48.62 98 GLY A CA 1
ATOM 775 C C . GLY A 1 98 ? -27.639 8.137 -73.791 1.00 48.62 98 GLY A C 1
ATOM 776 O O . GLY A 1 98 ? -27.512 9.146 -74.479 1.00 48.62 98 GLY A O 1
ATOM 777 N N . LEU A 1 99 ? -27.696 6.883 -74.255 1.00 43.22 99 LEU A N 1
ATOM 778 C CA . LEU A 1 99 ? -28.527 6.318 -75.335 1.00 43.22 99 LEU A CA 1
ATOM 779 C C . LEU A 1 99 ? -27.987 4.933 -75.716 1.00 43.22 99 LEU A C 1
ATOM 781 O O . LEU A 1 99 ? -26.775 4.837 -76.008 1.00 43.22 99 LEU A O 1
#

InterPro domains:
  IPR025736 PucR C-terminal helix-turn-helix domain [PF13556] (2-55)
  IPR042070 PucR C-terminal helix-turn-helix domain superfamily [G3DSA:1.10.10.2840] (1-62)
  IPR051448 CdaR-like transcriptional regulators [PTHR33744] (2-61)